Protein AF-A0A1Q9UR79-F1 (afdb_monomer_lite)

Foldseek 3Di:
DDDDDDDPDDPPPPPPPPDCVVVVVVVVVVVVCVVVVVVVVFVVQLVVCVVVVHPCVPGRPDDPPDCPVVVVVVVVVVVVVVVVVVCVVVVNDPPDPPPDD

pLDDT: mean 82.46, std 16.13, range [40.12, 97.69]

Radius of gyration: 30.55 Å; chains: 1; bounding box: 54×79×85 Å

Secondary structure (DSSP, 8-state):
-PPPPP-------------HHHHHHHHHHHHHHHHHHHHHHHHHHHHHHHHTT---SSS--PPPS--HHHHHHHHHHHHHHHHHHHHHHHTT----TT---

Structure (mmCIF, N/CA/C/O backbone):
data_AF-A0A1Q9UR79-F1
#
_entry.id   AF-A0A1Q9UR79-F1
#
loop_
_atom_site.group_PDB
_atom_site.id
_atom_site.type_symbol
_atom_site.label_atom_id
_atom_site.label_alt_id
_atom_site.label_comp_id
_atom_site.label_asym_id
_atom_site.label_entity_id
_atom_site.label_seq_id
_atom_site.pdbx_PDB_ins_code
_atom_site.Cartn_x
_atom_site.Cartn_y
_atom_site.Cartn_z
_atom_site.occupancy
_atom_site.B_iso_or_equiv
_atom_site.auth_seq_id
_atom_site.auth_comp_id
_atom_site.auth_asym_id
_atom_site.auth_atom_id
_atom_site.pdbx_PDB_model_num
ATOM 1 N N . MET A 1 1 ? 29.029 53.483 -44.161 1.00 50.84 1 MET A N 1
ATOM 2 C CA . MET A 1 1 ? 28.601 52.069 -44.137 1.00 50.84 1 MET A CA 1
ATOM 3 C C . MET A 1 1 ? 29.160 51.418 -42.878 1.00 50.84 1 MET A C 1
ATOM 5 O O . MET A 1 1 ? 30.363 51.195 -42.852 1.00 50.84 1 MET A O 1
ATOM 9 N N . PRO A 1 2 ? 28.371 51.185 -41.816 1.00 53.59 2 PRO A N 1
ATOM 10 C CA . PRO A 1 2 ? 28.817 50.365 -40.697 1.00 53.59 2 PRO A CA 1
ATOM 11 C C . PRO A 1 2 ? 28.488 48.887 -40.959 1.00 53.59 2 PRO A C 1
ATOM 13 O O . PRO A 1 2 ? 27.363 48.534 -41.310 1.00 53.59 2 PRO A O 1
ATOM 16 N N . LEU A 1 3 ? 29.521 48.057 -40.832 1.00 61.22 3 LEU A N 1
ATOM 17 C CA . LEU A 1 3 ? 29.504 46.601 -40.908 1.00 61.22 3 LEU A CA 1
ATOM 18 C C . LEU A 1 3 ? 28.839 46.023 -39.644 1.00 61.22 3 LEU A C 1
ATOM 20 O O . LEU A 1 3 ? 28.970 46.581 -38.556 1.00 61.22 3 LEU A O 1
ATOM 24 N N . ALA A 1 4 ? 28.114 44.922 -39.822 1.00 56.69 4 ALA A N 1
ATOM 25 C CA . ALA A 1 4 ? 27.275 44.245 -38.840 1.00 56.69 4 ALA A CA 1
ATOM 26 C C . ALA A 1 4 ? 27.972 43.908 -37.505 1.00 56.69 4 ALA A C 1
ATOM 28 O O . ALA A 1 4 ? 29.096 43.410 -37.480 1.00 56.69 4 ALA A O 1
ATOM 29 N N . ALA A 1 5 ? 27.250 44.111 -36.400 1.00 63.31 5 ALA A N 1
ATOM 30 C CA . ALA A 1 5 ? 27.591 43.577 -35.084 1.00 63.31 5 ALA A CA 1
ATOM 31 C C . ALA A 1 5 ? 27.157 42.097 -34.970 1.00 63.31 5 ALA A C 1
ATOM 33 O O . ALA A 1 5 ? 26.138 41.718 -35.556 1.00 63.31 5 ALA A O 1
ATOM 34 N N . PRO A 1 6 ? 27.887 41.251 -34.220 1.00 62.75 6 PRO A N 1
ATOM 35 C CA . PRO A 1 6 ? 27.548 39.843 -34.070 1.00 62.75 6 PRO A CA 1
ATOM 36 C C . PRO A 1 6 ? 26.328 39.657 -33.163 1.00 62.75 6 PRO A C 1
ATOM 38 O O . PRO A 1 6 ? 26.262 40.170 -32.046 1.00 62.75 6 PRO A O 1
ATOM 41 N N . ILE A 1 7 ? 25.376 38.862 -33.644 1.00 60.94 7 ILE A N 1
ATOM 42 C CA . ILE A 1 7 ? 24.236 38.373 -32.874 1.00 60.94 7 ILE A CA 1
ATOM 43 C C . ILE A 1 7 ? 24.794 37.398 -31.829 1.00 60.94 7 ILE A C 1
ATOM 45 O O . ILE A 1 7 ? 25.225 36.297 -32.168 1.00 60.94 7 ILE A O 1
ATOM 49 N N . HIS A 1 8 ? 24.820 37.807 -30.559 1.00 54.25 8 HIS A N 1
ATOM 50 C CA . HIS A 1 8 ? 25.030 36.895 -29.436 1.00 54.25 8 HIS A CA 1
ATOM 51 C C . HIS A 1 8 ? 23.841 35.924 -29.374 1.00 54.25 8 HIS A C 1
ATOM 53 O O . HIS A 1 8 ? 22.807 36.203 -28.771 1.00 54.25 8 HIS A O 1
ATOM 59 N N . CYS A 1 9 ? 23.979 34.785 -30.050 1.00 57.28 9 CYS A N 1
ATOM 60 C CA . CYS A 1 9 ? 23.167 33.604 -29.810 1.00 57.28 9 CYS A CA 1
ATOM 61 C C . CYS A 1 9 ? 23.790 32.854 -28.633 1.00 57.28 9 CYS A C 1
ATOM 63 O O . CYS A 1 9 ? 24.943 32.434 -28.693 1.00 57.28 9 CYS A O 1
ATOM 65 N N . GLY A 1 10 ? 23.041 32.731 -27.545 1.00 51.41 10 GLY A N 1
ATOM 66 C CA . GLY A 1 10 ? 23.511 32.051 -26.345 1.00 51.41 10 GLY A CA 1
ATOM 67 C C . GLY A 1 10 ? 22.589 32.291 -25.167 1.00 51.41 10 GLY A C 1
ATOM 68 O O . GLY A 1 10 ? 23.052 32.602 -24.075 1.00 51.41 10 GLY A O 1
ATOM 69 N N . SER A 1 11 ? 21.275 32.187 -25.381 1.00 55.97 11 SER A N 1
ATOM 70 C CA . SER A 1 11 ? 20.324 32.094 -24.276 1.00 55.97 11 SER A CA 1
ATOM 71 C C . SER A 1 11 ? 20.491 30.715 -23.632 1.00 55.97 11 SER A C 1
ATOM 73 O O . SER A 1 11 ? 19.758 29.769 -23.905 1.00 55.97 11 SER A O 1
ATOM 75 N N . GLY A 1 12 ? 21.542 30.583 -22.823 1.00 56.06 12 GLY A N 1
ATOM 76 C CA . GLY A 1 12 ? 21.779 29.453 -21.938 1.00 56.06 12 GLY A CA 1
ATOM 77 C C . GLY A 1 12 ? 20.786 29.498 -20.784 1.00 56.06 12 GLY A C 1
ATOM 78 O O . GLY A 1 12 ? 21.152 29.770 -19.646 1.00 56.06 12 GLY A O 1
ATOM 79 N N . HIS A 1 13 ? 19.511 29.257 -21.076 1.00 55.47 13 HIS A N 1
ATOM 80 C CA . HIS A 1 13 ? 18.492 29.020 -20.062 1.00 55.47 13 HIS A CA 1
ATOM 81 C C . HIS A 1 13 ? 18.256 27.517 -19.886 1.00 55.47 13 HIS A C 1
ATOM 83 O O . HIS A 1 13 ? 17.120 27.065 -19.850 1.00 55.47 13 HIS A O 1
ATOM 89 N N . LEU A 1 14 ? 19.320 26.733 -19.671 1.00 56.34 14 LEU A N 1
ATOM 90 C CA . LEU A 1 14 ? 19.177 25.517 -18.865 1.00 56.34 14 LEU A CA 1
ATOM 91 C C . LEU A 1 14 ? 19.155 25.925 -17.389 1.00 56.34 14 LEU A C 1
ATOM 93 O O . LEU A 1 14 ? 20.065 25.643 -16.616 1.00 56.34 14 LEU A O 1
ATOM 97 N N . ARG A 1 15 ? 18.084 26.611 -16.979 1.00 59.97 15 ARG A N 1
ATOM 98 C CA . ARG A 1 15 ? 17.6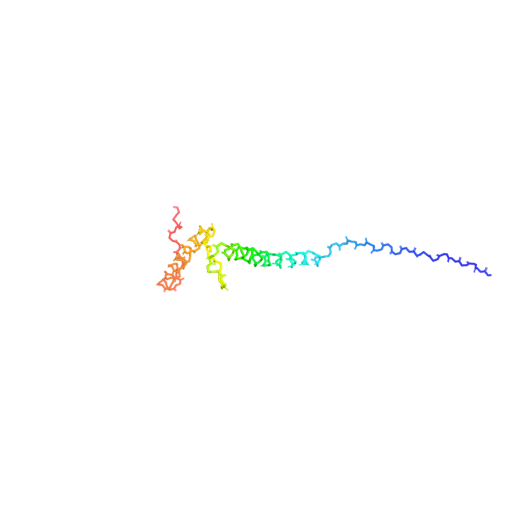60 26.527 -15.584 1.00 59.97 15 ARG A CA 1
ATOM 99 C C . ARG A 1 15 ? 16.889 25.220 -15.459 1.00 59.97 15 ARG A C 1
ATOM 101 O O . ARG A 1 15 ? 15.668 25.219 -15.550 1.00 59.97 15 ARG A O 1
ATOM 108 N N . LEU A 1 16 ? 17.616 24.125 -15.229 1.00 60.81 16 LEU A N 1
ATOM 109 C CA . LEU A 1 16 ? 17.107 22.949 -14.512 1.00 60.81 16 LEU A CA 1
ATOM 110 C C . LEU A 1 16 ? 16.828 23.377 -13.063 1.00 60.81 16 LEU A C 1
ATOM 112 O O . LEU A 1 16 ? 17.500 22.979 -12.118 1.00 60.81 16 LEU A O 1
ATOM 116 N N . ALA A 1 17 ? 15.893 24.306 -12.897 1.00 58.22 17 ALA A N 1
ATOM 117 C CA . ALA A 1 17 ? 15.264 24.543 -11.622 1.00 58.22 17 ALA A CA 1
ATOM 118 C C . ALA A 1 17 ? 14.149 23.510 -11.572 1.00 58.22 17 ALA A C 1
ATOM 120 O O . ALA A 1 17 ? 13.156 23.687 -12.274 1.00 58.22 17 ALA A O 1
ATOM 121 N N . LEU A 1 18 ? 14.379 22.438 -10.807 1.00 64.12 18 LEU A N 1
ATOM 122 C CA . LEU A 1 18 ? 13.367 21.492 -10.336 1.00 64.12 18 LEU A CA 1
ATOM 123 C C . LEU A 1 18 ? 12.201 22.309 -9.778 1.00 64.12 18 LEU A C 1
ATOM 125 O O . LEU A 1 18 ? 12.195 22.732 -8.620 1.00 64.12 18 LEU A O 1
ATOM 129 N N . ARG A 1 19 ? 11.265 22.645 -10.653 1.00 73.62 19 ARG A N 1
ATOM 130 C CA . ARG A 1 19 ? 10.011 23.270 -10.288 1.00 73.62 19 ARG A CA 1
ATOM 131 C C . ARG A 1 19 ? 9.183 22.109 -9.727 1.00 73.62 19 ARG A C 1
ATOM 133 O O . ARG A 1 19 ? 9.346 20.962 -10.138 1.00 73.62 19 ARG A O 1
ATOM 140 N N . GLY A 1 20 ? 8.420 22.358 -8.663 1.00 76.50 20 GLY A N 1
ATOM 141 C CA . GLY A 1 20 ? 7.816 21.292 -7.848 1.00 76.50 20 GLY A CA 1
ATOM 142 C C . GLY A 1 20 ? 6.948 20.285 -8.620 1.00 76.50 20 GLY A C 1
ATOM 143 O O . GLY A 1 20 ? 6.631 19.231 -8.081 1.00 76.50 20 GLY A O 1
ATOM 144 N N . ASP A 1 21 ? 6.604 20.572 -9.876 1.00 81.38 21 ASP A N 1
ATOM 145 C CA . ASP A 1 21 ? 6.008 19.645 -10.835 1.00 81.38 21 ASP A CA 1
ATOM 146 C C . ASP A 1 21 ? 6.827 18.367 -11.059 1.00 81.38 21 ASP A C 1
ATOM 148 O O . ASP A 1 21 ? 6.219 17.301 -11.114 1.00 81.38 21 ASP A O 1
ATOM 152 N N . ASP A 1 22 ? 8.164 18.417 -11.082 1.00 87.56 22 ASP A N 1
ATOM 153 C CA . ASP A 1 22 ? 8.985 17.201 -11.208 1.00 87.56 22 ASP A CA 1
ATOM 154 C C . ASP A 1 22 ? 8.785 16.278 -9.998 1.00 87.56 22 ASP A C 1
ATOM 156 O O . ASP A 1 22 ? 8.588 15.071 -10.134 1.00 87.56 22 ASP A O 1
ATOM 160 N N . PHE A 1 23 ? 8.772 16.852 -8.791 1.00 90.44 23 PHE A N 1
ATOM 161 C CA . PHE A 1 23 ? 8.511 16.101 -7.563 1.00 90.44 23 PHE A CA 1
ATOM 162 C C . PHE A 1 23 ? 7.106 15.489 -7.565 1.00 90.44 23 PHE A C 1
ATOM 164 O O . PHE A 1 23 ? 6.944 14.318 -7.223 1.00 90.44 23 PHE A O 1
ATOM 171 N N . LEU A 1 24 ? 6.095 16.257 -7.984 1.00 91.31 24 LEU A N 1
ATOM 172 C CA . LEU A 1 24 ? 4.721 15.763 -8.080 1.00 91.31 24 LEU A CA 1
ATOM 173 C C . LEU A 1 24 ? 4.584 14.655 -9.129 1.00 91.31 24 LEU A C 1
ATOM 175 O O . LEU A 1 24 ? 3.872 13.682 -8.885 1.00 91.31 24 LEU A O 1
ATOM 179 N N . LEU A 1 25 ? 5.299 14.754 -10.251 1.00 93.62 25 LEU A N 1
ATOM 180 C CA . LEU A 1 25 ? 5.366 13.699 -11.256 1.00 93.62 25 LEU A CA 1
ATOM 181 C C . LEU A 1 25 ? 5.968 12.417 -10.671 1.00 93.62 25 LEU A C 1
ATOM 183 O O . LEU A 1 25 ? 5.382 11.347 -10.818 1.00 93.62 25 LEU A O 1
ATOM 187 N N . TYR A 1 26 ? 7.094 12.507 -9.960 1.00 94.94 26 TYR A N 1
ATOM 188 C CA . TYR A 1 26 ? 7.697 11.337 -9.316 1.00 94.94 26 TYR A CA 1
ATOM 189 C C . TYR A 1 26 ? 6.811 10.739 -8.221 1.00 94.94 26 TYR A C 1
ATOM 191 O O . TYR A 1 26 ? 6.725 9.514 -8.115 1.00 94.94 26 TYR A O 1
ATOM 199 N N . LEU A 1 27 ? 6.122 11.567 -7.433 1.00 95.25 27 LEU A N 1
ATOM 200 C CA . LEU A 1 27 ? 5.158 11.098 -6.437 1.00 95.25 27 LEU A CA 1
ATOM 201 C C . LEU A 1 27 ? 3.994 10.354 -7.106 1.00 95.25 27 LEU A C 1
ATOM 203 O O . LEU A 1 27 ? 3.599 9.281 -6.647 1.00 95.25 27 LEU A O 1
ATOM 207 N N . TRP A 1 28 ? 3.486 10.893 -8.216 1.00 95.56 28 TRP A N 1
ATOM 208 C CA . TRP A 1 28 ? 2.428 10.269 -9.005 1.00 95.56 28 TRP A CA 1
ATOM 209 C C . TRP A 1 28 ? 2.872 8.924 -9.599 1.00 95.56 28 TRP A C 1
ATOM 211 O O . TRP A 1 28 ? 2.178 7.921 -9.425 1.00 95.56 28 TRP A O 1
ATOM 221 N N . ILE A 1 29 ? 4.061 8.862 -10.208 1.00 97.56 29 ILE A N 1
ATOM 222 C CA . ILE A 1 29 ? 4.632 7.612 -10.739 1.00 97.56 29 ILE A CA 1
ATOM 223 C C . ILE A 1 29 ? 4.841 6.590 -9.619 1.00 97.56 29 ILE A C 1
ATOM 225 O O . ILE A 1 29 ? 4.501 5.421 -9.781 1.00 97.56 29 ILE A O 1
ATOM 229 N N . SER A 1 30 ? 5.370 7.015 -8.472 1.00 97.44 30 SER A N 1
ATOM 230 C CA . SER A 1 30 ? 5.622 6.115 -7.342 1.00 97.44 30 SER A CA 1
ATOM 231 C C . SER A 1 30 ? 4.322 5.534 -6.784 1.00 97.44 30 SER A C 1
ATOM 233 O O . SER A 1 30 ? 4.266 4.350 -6.464 1.00 97.44 30 SER A O 1
ATOM 235 N N . ASN A 1 31 ? 3.245 6.325 -6.719 1.00 96.81 31 ASN A N 1
ATOM 236 C CA . ASN A 1 31 ? 1.931 5.821 -6.320 1.00 96.81 31 ASN A CA 1
ATOM 237 C C . ASN A 1 31 ? 1.384 4.782 -7.312 1.00 96.81 31 ASN A C 1
ATOM 239 O O . ASN A 1 31 ? 0.899 3.730 -6.889 1.00 96.81 31 ASN A O 1
ATOM 243 N N . LEU A 1 32 ? 1.510 5.049 -8.617 1.00 97.62 32 LEU A N 1
ATOM 244 C CA . LEU A 1 32 ? 1.130 4.094 -9.658 1.00 97.62 32 LEU A CA 1
ATOM 245 C C . LEU A 1 32 ? 1.936 2.792 -9.535 1.00 97.62 32 LEU A C 1
ATOM 247 O O . LEU A 1 32 ? 1.359 1.708 -9.582 1.00 97.62 32 LEU A O 1
ATOM 251 N N . ALA A 1 33 ? 3.247 2.895 -9.304 1.00 97.69 33 ALA A N 1
ATOM 252 C CA . ALA A 1 33 ? 4.127 1.746 -9.122 1.00 97.69 33 ALA A CA 1
ATOM 253 C C . ALA A 1 33 ? 3.747 0.892 -7.902 1.00 97.69 33 ALA A C 1
ATOM 255 O O . ALA A 1 33 ? 3.809 -0.329 -7.992 1.00 97.69 33 ALA A O 1
ATOM 256 N N . LEU A 1 34 ? 3.308 1.493 -6.789 1.00 95.81 34 LEU A N 1
ATOM 257 C CA . LEU A 1 34 ? 2.867 0.740 -5.605 1.00 95.81 34 LEU A CA 1
ATOM 258 C C . LEU A 1 34 ? 1.611 -0.097 -5.884 1.00 95.81 34 LEU A C 1
ATOM 260 O O . LEU A 1 34 ? 1.565 -1.267 -5.512 1.00 95.81 34 LEU A O 1
ATOM 264 N N . ARG A 1 35 ? 0.608 0.477 -6.563 1.00 95.38 35 ARG A N 1
ATOM 265 C CA . ARG A 1 35 ? -0.628 -0.247 -6.912 1.00 95.38 35 ARG A CA 1
ATOM 266 C C . ARG A 1 35 ? -0.366 -1.357 -7.926 1.00 95.38 35 ARG A C 1
ATOM 268 O O . ARG A 1 35 ? -0.837 -2.470 -7.736 1.00 95.38 35 ARG A O 1
ATOM 275 N N . LEU A 1 36 ? 0.408 -1.061 -8.972 1.00 97.19 36 LEU A N 1
ATOM 276 C CA . LEU A 1 36 ? 0.762 -2.053 -9.990 1.00 97.19 36 LEU A CA 1
ATOM 277 C C . LEU A 1 36 ? 1.678 -3.145 -9.434 1.00 97.19 36 LEU A C 1
ATOM 279 O O . LEU A 1 36 ? 1.533 -4.302 -9.802 1.00 97.19 36 LEU A O 1
ATOM 283 N N . GLY A 1 37 ? 2.601 -2.795 -8.538 1.00 96.12 37 GLY A N 1
ATOM 284 C CA . GLY A 1 37 ? 3.473 -3.762 -7.882 1.00 96.12 37 GLY A CA 1
ATOM 285 C C . GLY A 1 37 ? 2.686 -4.773 -7.053 1.00 96.12 37 GLY A C 1
ATOM 286 O O . GLY A 1 37 ? 2.973 -5.961 -7.137 1.00 96.12 37 GLY A O 1
ATOM 287 N N . ALA A 1 38 ? 1.671 -4.316 -6.312 1.00 94.00 38 ALA A N 1
ATOM 288 C CA . ALA A 1 38 ? 0.784 -5.199 -5.556 1.00 94.00 38 ALA A CA 1
ATOM 289 C C . ALA A 1 38 ? -0.031 -6.133 -6.471 1.00 94.00 38 ALA A C 1
ATOM 291 O O . ALA A 1 38 ? -0.127 -7.323 -6.190 1.00 94.00 38 ALA A O 1
ATOM 292 N N . GLU A 1 39 ? -0.558 -5.615 -7.583 1.00 94.94 39 GLU A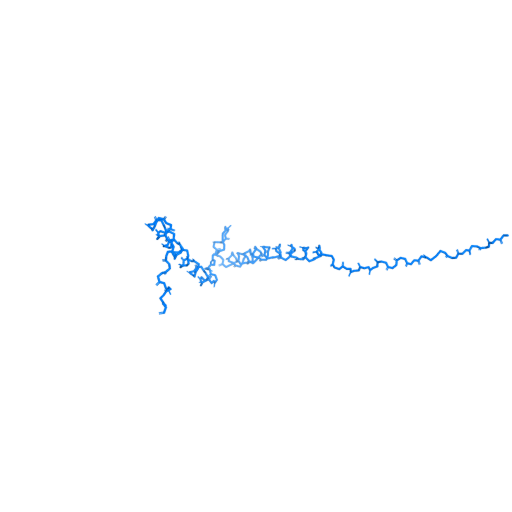 N 1
ATOM 293 C CA . GLU A 1 39 ? -1.322 -6.410 -8.555 1.00 94.94 39 GLU A CA 1
ATOM 294 C C . GLU A 1 39 ? -0.457 -7.484 -9.233 1.00 94.94 39 GLU A C 1
ATOM 296 O O . GLU A 1 39 ? -0.843 -8.645 -9.332 1.00 94.94 39 GLU A O 1
ATOM 301 N N . VAL A 1 40 ? 0.753 -7.115 -9.668 1.00 96.00 40 VAL A N 1
ATOM 302 C CA . VAL A 1 40 ? 1.691 -8.054 -10.302 1.00 96.00 40 VAL A CA 1
ATOM 303 C C . VAL A 1 40 ? 2.161 -9.121 -9.314 1.00 96.00 40 VAL A C 1
ATOM 305 O O . VAL A 1 40 ? 2.308 -10.276 -9.703 1.00 96.00 40 VAL A O 1
ATOM 308 N N . ASP A 1 41 ? 2.393 -8.767 -8.048 1.00 92.81 41 ASP A N 1
ATOM 309 C CA . ASP A 1 41 ? 2.752 -9.736 -7.006 1.00 92.81 41 ASP A CA 1
ATOM 310 C C . ASP A 1 41 ? 1.636 -10.774 -6.792 1.00 92.81 41 ASP A C 1
ATOM 312 O O . ASP A 1 41 ? 1.916 -11.977 -6.780 1.00 92.81 41 ASP A O 1
ATOM 316 N N . ALA A 1 42 ? 0.376 -10.321 -6.731 1.00 92.31 42 ALA A N 1
ATOM 317 C CA . ALA A 1 42 ? -0.794 -11.190 -6.627 1.00 92.31 42 ALA A CA 1
ATOM 318 C C . ALA A 1 42 ? -0.924 -12.126 -7.841 1.00 92.31 42 ALA A C 1
ATOM 320 O O . ALA A 1 42 ? -1.058 -13.336 -7.675 1.00 92.31 42 ALA A O 1
ATOM 321 N N . GLU A 1 43 ? -0.797 -11.609 -9.064 1.00 93.62 43 GLU A N 1
ATOM 322 C CA . GLU A 1 43 ? -0.913 -12.429 -10.277 1.00 93.62 43 GLU A CA 1
ATOM 323 C C . GLU A 1 43 ? 0.250 -13.429 -10.433 1.00 93.62 43 GLU A C 1
ATOM 325 O O . GLU A 1 43 ? 0.076 -14.561 -10.898 1.00 93.62 43 GLU A O 1
ATOM 330 N N . LEU A 1 44 ? 1.461 -13.053 -10.009 1.00 95.12 44 LEU A N 1
ATOM 331 C CA . LEU A 1 44 ? 2.601 -13.971 -9.987 1.00 95.12 44 LEU A CA 1
ATOM 332 C C . LEU A 1 44 ? 2.392 -15.104 -8.983 1.00 95.12 44 LEU A C 1
ATOM 334 O O . LEU A 1 44 ? 2.747 -16.249 -9.271 1.00 95.12 44 LEU A O 1
ATOM 338 N N . GLU A 1 45 ? 1.837 -14.805 -7.811 1.00 93.75 45 GLU A N 1
ATOM 339 C CA . GLU A 1 45 ? 1.489 -15.828 -6.830 1.00 93.75 45 GLU A CA 1
ATOM 340 C C . GLU A 1 45 ? 0.375 -16.738 -7.340 1.00 93.75 45 GLU A C 1
ATOM 342 O O . GLU A 1 45 ? 0.500 -17.959 -7.269 1.00 93.75 45 GLU A O 1
ATOM 347 N N . ARG A 1 46 ? -0.660 -16.165 -7.948 1.00 93.88 46 ARG A N 1
ATOM 348 C CA . ARG A 1 46 ? -1.727 -16.911 -8.609 1.00 93.88 46 ARG A CA 1
ATOM 349 C C . ARG A 1 46 ? -1.177 -17.884 -9.646 1.00 93.88 46 ARG A C 1
ATOM 351 O O . ARG A 1 46 ? -1.506 -19.066 -9.635 1.00 93.88 46 ARG A O 1
ATOM 358 N N . SER A 1 47 ? -0.261 -17.416 -10.491 1.00 94.69 47 SER A N 1
ATOM 359 C CA . SER A 1 47 ? 0.421 -18.256 -11.477 1.00 94.69 47 SER A CA 1
ATOM 360 C C . SER A 1 47 ? 1.170 -19.419 -10.816 1.00 94.69 47 SER A C 1
ATOM 362 O O . SER A 1 47 ? 1.111 -20.549 -11.304 1.00 94.69 47 SER A O 1
ATOM 364 N N . ARG A 1 48 ? 1.848 -19.177 -9.683 1.00 95.25 48 ARG A N 1
ATOM 365 C CA . ARG A 1 48 ? 2.519 -20.234 -8.904 1.00 95.25 48 ARG A CA 1
ATOM 366 C C . ARG A 1 48 ? 1.520 -21.248 -8.341 1.00 95.25 48 ARG A C 1
ATOM 368 O O . ARG A 1 48 ? 1.779 -22.448 -8.419 1.00 95.25 48 ARG A O 1
ATOM 375 N N . GLN A 1 49 ? 0.390 -20.784 -7.817 1.00 95.06 49 GLN A N 1
ATOM 376 C CA . GLN A 1 49 ? -0.663 -21.622 -7.240 1.00 95.06 49 GLN A CA 1
ATOM 377 C C . GLN A 1 49 ? -1.349 -22.497 -8.295 1.00 95.06 49 GLN A C 1
ATOM 379 O O . GLN A 1 49 ? -1.478 -23.703 -8.090 1.00 95.06 49 GLN A O 1
ATOM 384 N N . LEU A 1 50 ? -1.670 -21.935 -9.464 1.00 94.75 50 LEU A N 1
ATOM 385 C CA . LEU A 1 50 ? -2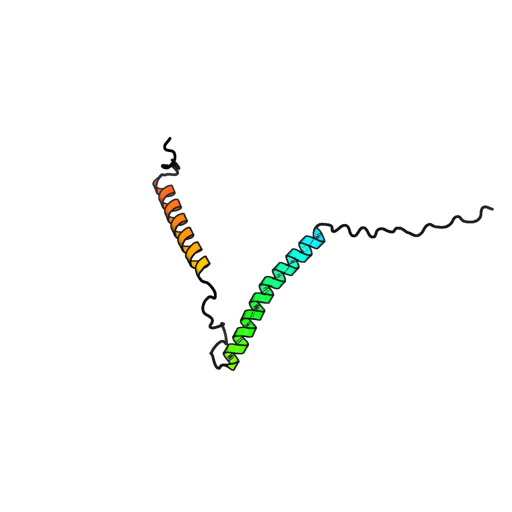.253 -22.685 -10.580 1.00 94.75 50 LEU A CA 1
ATOM 386 C C . LEU A 1 50 ? -1.307 -23.784 -11.087 1.00 94.75 50 LEU A C 1
ATOM 388 O O . LEU A 1 50 ? -1.736 -24.909 -11.336 1.00 94.75 50 LEU A O 1
ATOM 392 N N . ILE A 1 51 ? 0.000 -23.505 -11.179 1.00 95.69 51 ILE A N 1
ATOM 393 C CA . ILE A 1 51 ? 1.008 -24.524 -11.534 1.00 95.69 51 ILE A CA 1
ATOM 394 C C . ILE A 1 51 ? 1.090 -25.624 -10.462 1.00 95.69 51 ILE A C 1
ATOM 396 O O . ILE A 1 51 ? 1.326 -26.786 -10.791 1.00 95.69 51 ILE A O 1
ATOM 400 N N . ALA A 1 52 ? 0.873 -25.276 -9.192 1.00 93.94 52 ALA A N 1
ATOM 401 C CA . ALA A 1 52 ? 0.811 -26.227 -8.083 1.00 93.94 52 ALA A CA 1
ATOM 402 C C . ALA A 1 52 ? -0.518 -27.009 -8.009 1.00 93.94 52 ALA A C 1
ATOM 404 O O . ALA A 1 52 ? -0.650 -27.889 -7.158 1.00 93.94 52 ALA A O 1
ATOM 405 N N . GLY A 1 53 ? -1.484 -26.721 -8.891 1.00 93.38 53 GLY A N 1
ATOM 406 C CA . GLY A 1 53 ? -2.800 -27.364 -8.911 1.00 93.38 53 GLY A CA 1
ATOM 407 C C . GLY A 1 53 ? -3.753 -26.870 -7.819 1.00 93.38 53 GLY A C 1
ATOM 408 O O . GLY A 1 53 ? -4.694 -27.579 -7.473 1.00 93.38 53 GLY A O 1
ATOM 409 N N . ILE A 1 54 ? -3.493 -25.690 -7.254 1.00 93.31 54 ILE A N 1
ATOM 410 C CA . ILE A 1 54 ? -4.396 -25.008 -6.323 1.00 93.31 54 ILE A CA 1
ATOM 411 C C . ILE A 1 54 ? -5.415 -24.213 -7.149 1.00 93.31 54 ILE A C 1
ATOM 413 O O . ILE A 1 54 ? -5.031 -23.521 -8.092 1.00 93.31 54 ILE A O 1
ATOM 417 N N . GLU A 1 55 ? -6.693 -24.306 -6.779 1.00 91.62 55 GLU A N 1
ATOM 418 C CA . GLU A 1 55 ? -7.805 -23.566 -7.394 1.00 91.62 55 GLU A CA 1
ATOM 419 C C . GLU A 1 55 ? -7.712 -22.075 -7.007 1.00 91.62 55 GLU A C 1
ATOM 421 O O . GLU A 1 55 ? -8.183 -21.641 -5.952 1.00 91.62 55 GLU A O 1
ATOM 426 N N . ALA A 1 56 ? -6.987 -21.311 -7.826 1.00 92.31 56 ALA A N 1
ATOM 427 C CA . ALA A 1 56 ? -6.711 -19.883 -7.659 1.00 92.31 56 ALA A CA 1
ATOM 428 C C . ALA A 1 56 ? -7.191 -19.067 -8.880 1.00 92.31 56 ALA A C 1
ATOM 430 O O . ALA A 1 56 ? -6.613 -18.044 -9.236 1.00 92.31 56 ALA A O 1
ATOM 431 N N . GLU A 1 57 ? -8.232 -19.532 -9.576 1.00 88.44 57 GLU A N 1
ATOM 432 C CA . GLU A 1 57 ? -8.793 -18.930 -10.792 1.00 88.44 57 GLU A CA 1
ATOM 433 C C . GLU A 1 57 ? -9.574 -17.633 -10.543 1.00 88.44 57 GLU A C 1
ATOM 435 O O . GLU A 1 57 ? -9.891 -16.913 -11.491 1.00 88.44 57 GLU A O 1
ATOM 440 N N . GLU A 1 58 ? -9.857 -17.272 -9.301 1.00 85.88 58 GLU A N 1
ATOM 441 C CA . GLU A 1 58 ? -10.483 -15.986 -8.969 1.00 85.88 58 GLU A CA 1
ATOM 442 C C . GLU A 1 58 ? -9.617 -15.213 -7.978 1.00 85.88 58 GLU A C 1
ATOM 444 O O . GLU A 1 58 ? -9.208 -14.101 -8.302 1.00 85.88 58 GLU A O 1
ATOM 449 N N . ASP A 1 59 ? -9.191 -15.851 -6.886 1.00 88.06 59 ASP A N 1
ATOM 450 C CA . ASP A 1 59 ? -8.406 -15.215 -5.827 1.00 88.06 59 ASP A CA 1
ATOM 451 C C . ASP A 1 59 ? -7.139 -16.002 -5.456 1.00 88.06 59 ASP A C 1
ATOM 453 O O . ASP A 1 59 ? -7.085 -17.231 -5.541 1.00 88.06 59 ASP A O 1
ATOM 457 N N . VAL A 1 60 ? -6.116 -15.277 -4.990 1.00 88.75 60 VAL A N 1
ATOM 458 C CA . VAL A 1 60 ? -4.905 -15.860 -4.393 1.00 88.75 60 VAL A CA 1
ATOM 459 C C . VAL A 1 60 ? -5.215 -16.438 -3.013 1.00 88.75 60 VAL A C 1
ATOM 461 O O . VAL A 1 60 ? -5.698 -15.740 -2.125 1.00 88.75 60 VAL A O 1
ATOM 464 N N . GLN A 1 61 ? -4.838 -17.699 -2.796 1.00 87.12 61 GLN A N 1
ATOM 465 C CA . GLN A 1 61 ? -5.089 -18.441 -1.556 1.00 87.12 61 GLN A CA 1
ATOM 466 C C . GLN A 1 61 ? -3.970 -18.259 -0.519 1.00 87.12 61 GLN A C 1
ATOM 468 O O . GLN A 1 61 ? -3.451 -19.228 0.040 1.00 87.12 61 GLN A O 1
ATOM 473 N N . LEU A 1 62 ? -3.546 -17.014 -0.279 1.00 85.81 62 LEU A N 1
ATOM 474 C CA . LEU A 1 62 ? -2.555 -16.712 0.756 1.00 85.81 62 LEU A CA 1
ATOM 475 C C . LEU A 1 62 ? -3.219 -16.218 2.045 1.00 85.81 62 LEU A C 1
ATOM 477 O O . LEU A 1 62 ? -4.092 -15.350 1.992 1.00 85.81 62 LEU A O 1
ATOM 481 N N . PRO A 1 63 ? -2.768 -16.693 3.223 1.00 84.38 63 PRO A N 1
ATOM 482 C CA . PRO A 1 63 ? -3.123 -16.034 4.467 1.00 84.38 63 PRO A CA 1
ATOM 483 C C . PRO A 1 63 ? -2.556 -14.602 4.479 1.00 84.38 63 PRO A C 1
ATOM 485 O O . PRO A 1 63 ? -1.525 -14.341 3.844 1.00 84.38 63 PRO A O 1
ATOM 488 N N . PRO A 1 64 ? -3.175 -13.670 5.227 1.00 83.31 64 PRO A N 1
ATOM 489 C CA . PRO A 1 64 ? -2.619 -12.338 5.429 1.00 83.31 64 PRO A CA 1
ATOM 490 C C . PRO A 1 64 ? -1.163 -12.420 5.899 1.00 83.31 64 PRO A C 1
ATOM 492 O O . PRO A 1 64 ? -0.843 -13.144 6.840 1.00 83.31 64 PRO A O 1
ATOM 495 N N . ARG A 1 65 ? -0.272 -11.675 5.236 1.00 81.06 65 ARG A N 1
ATOM 496 C CA . ARG A 1 65 ? 1.172 -11.717 5.520 1.00 81.06 65 ARG A CA 1
ATOM 497 C C . ARG A 1 65 ? 1.518 -11.257 6.941 1.00 81.06 65 ARG A C 1
ATOM 499 O O . ARG A 1 65 ? 2.469 -11.768 7.524 1.00 81.06 65 ARG A O 1
ATOM 506 N N . ASP A 1 66 ? 0.793 -10.264 7.451 1.00 85.81 66 ASP A N 1
ATOM 507 C CA . ASP A 1 66 ? 0.933 -9.711 8.799 1.00 85.81 66 ASP A CA 1
ATOM 508 C C . ASP A 1 66 ? -0.422 -9.154 9.251 1.00 85.81 66 ASP A C 1
ATOM 510 O O . ASP A 1 66 ? -1.016 -8.310 8.577 1.00 85.81 66 ASP A O 1
ATOM 514 N N . ASP A 1 67 ? -0.911 -9.639 10.385 1.00 90.50 67 ASP A N 1
ATOM 515 C CA . ASP A 1 67 ? -2.179 -9.253 10.994 1.00 90.50 67 ASP A CA 1
ATOM 516 C C . ASP A 1 67 ? -1.992 -8.310 12.197 1.00 90.50 67 ASP A C 1
ATOM 518 O O . ASP A 1 67 ? -2.971 -7.821 12.756 1.00 90.50 67 ASP A O 1
ATOM 522 N N . ALA A 1 68 ? -0.752 -7.981 12.584 1.00 91.06 68 ALA A N 1
ATOM 523 C CA . ALA A 1 68 ? -0.480 -7.163 13.763 1.00 91.06 68 ALA A CA 1
ATOM 524 C C . ALA A 1 68 ? -1.102 -5.765 13.666 1.00 91.06 68 ALA A C 1
ATOM 526 O O . ALA A 1 68 ? -1.691 -5.278 14.631 1.00 91.06 68 ALA A O 1
ATOM 527 N N . LYS A 1 69 ? -1.010 -5.128 12.493 1.00 89.94 69 LYS A N 1
ATOM 528 C CA . LYS A 1 69 ? -1.651 -3.828 12.247 1.00 89.94 69 LYS A CA 1
ATOM 529 C C . LYS A 1 69 ? -3.168 -3.919 12.176 1.00 89.94 69 LYS A C 1
ATOM 531 O O . LYS A 1 69 ? -3.824 -2.969 12.580 1.00 89.94 69 LYS A O 1
ATOM 536 N N . ILE A 1 70 ? -3.701 -5.028 11.662 1.00 89.81 70 ILE A N 1
ATOM 537 C CA . ILE A 1 70 ? -5.147 -5.254 11.587 1.00 89.81 70 ILE A CA 1
ATOM 538 C C . ILE A 1 70 ? -5.695 -5.301 13.012 1.00 89.81 70 ILE A C 1
ATOM 540 O O . ILE A 1 70 ? -6.504 -4.454 13.368 1.00 89.81 70 ILE A O 1
ATOM 544 N N . ARG A 1 71 ? -5.126 -6.158 13.869 1.00 94.00 71 ARG A N 1
ATOM 545 C CA . ARG A 1 71 ? -5.515 -6.255 15.284 1.00 94.00 71 ARG A CA 1
ATOM 546 C C . ARG A 1 71 ? -5.358 -4.935 16.040 1.00 94.00 71 ARG A C 1
ATOM 548 O O . ARG A 1 71 ? -6.240 -4.547 16.793 1.00 94.00 71 ARG A O 1
ATOM 555 N N . ALA A 1 72 ? -4.244 -4.228 15.835 1.00 93.62 72 ALA A N 1
ATOM 556 C CA . ALA A 1 72 ? -4.010 -2.944 16.496 1.00 93.62 72 ALA A CA 1
ATOM 557 C C . ALA A 1 72 ? -4.992 -1.850 16.039 1.00 93.62 72 ALA A C 1
ATOM 559 O O . ALA A 1 72 ? -5.286 -0.932 16.802 1.00 93.62 72 ALA A O 1
ATOM 560 N N . ASN A 1 73 ? -5.469 -1.910 14.794 1.00 93.62 73 ASN A N 1
ATOM 561 C CA . ASN A 1 73 ? -6.512 -1.012 14.312 1.00 93.62 73 ASN A CA 1
ATOM 562 C C . ASN A 1 73 ? -7.879 -1.399 14.876 1.00 93.62 73 ASN A C 1
ATOM 564 O O . ASN A 1 73 ? -8.584 -0.511 15.335 1.00 93.62 73 ASN A O 1
ATOM 568 N N . GLU A 1 74 ? -8.218 -2.689 14.902 1.00 95.38 74 GLU A N 1
ATOM 569 C CA . GLU A 1 74 ? -9.463 -3.190 15.502 1.00 95.38 74 GLU A CA 1
ATOM 570 C C . GLU A 1 74 ? -9.580 -2.775 16.975 1.00 95.38 74 GLU A C 1
ATOM 572 O O . GLU A 1 74 ? -10.617 -2.283 17.405 1.00 95.38 74 GLU A O 1
ATOM 577 N N . GLU A 1 75 ? -8.499 -2.900 17.749 1.00 95.81 75 GLU A N 1
ATOM 578 C CA . GLU A 1 75 ? -8.464 -2.465 19.150 1.00 95.81 75 GLU A CA 1
ATOM 579 C C . GLU A 1 75 ? -8.726 -0.958 19.292 1.00 95.81 75 GLU A C 1
ATOM 581 O O . GLU A 1 75 ? -9.529 -0.539 20.125 1.00 95.81 75 GLU A O 1
ATOM 586 N N . LYS A 1 76 ? -8.113 -0.135 18.434 1.00 94.81 76 LYS A N 1
ATOM 587 C CA . LYS A 1 76 ? -8.351 1.315 18.424 1.00 94.81 76 LYS A CA 1
ATOM 588 C C . LYS A 1 76 ? -9.769 1.674 18.008 1.00 94.81 76 LYS A C 1
ATOM 590 O O . LYS A 1 76 ? -10.350 2.572 18.601 1.00 94.81 76 LYS A O 1
ATOM 595 N N . GLU A 1 77 ? -10.325 0.989 17.013 1.00 95.25 77 GLU A N 1
ATOM 596 C CA . GLU A 1 77 ? -11.712 1.192 16.593 1.00 95.25 77 GLU A CA 1
ATOM 597 C C . GLU A 1 77 ? -12.673 0.888 17.744 1.00 95.25 77 GLU A C 1
ATOM 599 O O . GLU A 1 77 ? -13.559 1.693 18.023 1.00 95.25 77 GLU A O 1
ATOM 604 N N . LEU A 1 78 ? -12.447 -0.205 18.477 1.00 95.62 78 LEU A N 1
ATOM 605 C CA . LEU A 1 78 ? -13.225 -0.540 19.671 1.00 95.62 78 LEU A CA 1
ATOM 606 C C . LEU A 1 78 ? -13.104 0.536 20.759 1.00 95.62 78 LEU A C 1
ATOM 608 O O . LEU A 1 78 ? -14.114 0.955 21.329 1.00 95.62 78 LEU A O 1
ATOM 612 N N . GLU A 1 79 ? -11.892 1.026 21.032 1.00 94.94 79 GLU A N 1
ATOM 613 C CA . GLU A 1 79 ? -11.697 2.131 21.975 1.00 94.94 79 GLU A CA 1
ATOM 614 C C . GLU A 1 79 ? -12.417 3.409 21.532 1.00 94.94 79 GLU A C 1
ATOM 616 O O . GLU A 1 79 ? -13.022 4.103 22.352 1.00 94.94 79 GLU A O 1
ATOM 621 N N . ASP A 1 80 ? -12.337 3.750 20.249 1.00 94.56 80 ASP A N 1
ATOM 622 C CA . ASP A 1 80 ? -12.960 4.944 19.688 1.00 94.56 80 ASP A CA 1
ATOM 623 C C . ASP A 1 80 ? -14.490 4.832 19.722 1.00 94.56 80 ASP A C 1
ATOM 625 O O . ASP A 1 80 ? -15.179 5.806 20.047 1.00 94.56 80 ASP A O 1
ATOM 629 N N . GLU A 1 81 ? -15.040 3.638 19.492 1.00 95.75 81 GLU A N 1
ATOM 630 C CA . GLU A 1 81 ? -16.459 3.339 19.685 1.00 95.75 81 GLU A CA 1
ATOM 631 C C . GLU A 1 81 ? -16.895 3.505 21.144 1.00 95.75 81 GLU A C 1
ATOM 633 O O . GLU A 1 81 ? -17.954 4.089 21.416 1.00 95.75 81 GLU A O 1
ATOM 638 N N . ASP A 1 82 ? -16.095 3.023 22.094 1.00 94.75 82 ASP A N 1
ATOM 639 C CA . ASP A 1 82 ? -16.378 3.151 23.521 1.00 94.75 82 ASP A CA 1
ATOM 640 C C . ASP A 1 82 ? -16.301 4.612 23.982 1.00 94.75 82 ASP A C 1
ATOM 642 O O . ASP A 1 82 ? -17.215 5.086 24.669 1.00 94.75 82 ASP A O 1
ATOM 646 N N . LYS A 1 83 ? -15.293 5.366 23.526 1.00 91.44 83 LYS A N 1
ATOM 647 C CA . LYS A 1 83 ? -15.178 6.818 23.744 1.00 91.44 83 LYS A CA 1
ATOM 648 C C . LYS A 1 83 ? -16.380 7.557 23.149 1.00 91.44 83 LYS A C 1
ATOM 650 O O . LYS A 1 83 ? -16.998 8.379 23.828 1.00 91.44 83 LYS A O 1
ATOM 655 N N . ALA A 1 84 ? -16.792 7.226 21.924 1.00 91.44 84 ALA A N 1
ATOM 656 C CA . ALA A 1 84 ? -17.975 7.810 21.290 1.00 91.44 84 ALA A CA 1
ATOM 657 C C . ALA A 1 84 ? -19.272 7.470 22.049 1.00 91.44 84 ALA A C 1
ATOM 659 O O . ALA A 1 84 ? -20.174 8.309 22.182 1.00 91.44 84 ALA A O 1
ATOM 660 N N . ARG A 1 85 ? -19.384 6.247 22.586 1.00 92.75 85 ARG A N 1
ATOM 661 C CA . ARG A 1 85 ? -20.514 5.825 23.423 1.00 92.75 85 ARG A CA 1
ATOM 662 C C . ARG A 1 85 ? -20.539 6.589 24.746 1.00 92.75 85 ARG A C 1
ATOM 664 O O . ARG A 1 85 ? -21.620 7.008 25.164 1.00 92.75 85 ARG A O 1
ATOM 671 N N . ALA A 1 86 ? -19.385 6.781 25.380 1.00 90.31 86 ALA A N 1
ATOM 672 C CA . ALA A 1 86 ? -19.242 7.562 26.603 1.00 90.31 86 ALA A CA 1
ATOM 673 C C . ALA A 1 86 ? -19.630 9.028 26.376 1.00 90.31 86 ALA A C 1
ATOM 675 O O . ALA A 1 86 ? -20.467 9.544 27.113 1.00 90.31 86 ALA A O 1
ATOM 676 N N . LEU A 1 87 ? -19.150 9.645 25.292 1.00 88.94 87 LEU A N 1
ATOM 677 C CA . LEU A 1 87 ? -19.493 11.018 24.911 1.00 88.94 87 LEU A CA 1
ATOM 678 C C . LEU A 1 87 ? -21.006 11.212 24.722 1.00 88.94 87 LEU A C 1
ATOM 680 O O . LEU A 1 87 ? -21.584 12.203 25.169 1.00 88.94 87 LEU A O 1
ATOM 684 N N . ARG A 1 88 ? -21.681 10.237 24.093 1.00 87.44 88 ARG A N 1
ATOM 685 C CA . ARG A 1 88 ? -23.146 10.264 23.951 1.00 87.44 88 ARG A CA 1
ATOM 686 C C . ARG A 1 88 ? -23.849 10.206 25.310 1.00 87.44 88 ARG A C 1
ATOM 688 O O . ARG A 1 88 ? -24.878 10.852 25.483 1.00 87.44 88 ARG A O 1
ATOM 695 N N . ARG A 1 89 ? -23.325 9.424 26.259 1.00 88.81 89 ARG A N 1
ATOM 696 C CA . ARG A 1 89 ? -23.899 9.282 27.609 1.00 88.81 89 ARG A CA 1
ATOM 697 C C . ARG A 1 89 ? -23.643 10.506 28.485 1.00 88.81 89 ARG A C 1
ATOM 699 O O . ARG A 1 89 ? -24.533 10.871 29.243 1.00 88.81 89 ARG A O 1
ATOM 706 N N . SER A 1 90 ? -22.475 11.136 28.364 1.00 88.75 90 SER A N 1
ATOM 707 C CA . SER A 1 90 ? -22.117 12.343 29.118 1.00 88.75 90 SER A CA 1
ATOM 708 C C . SER A 1 90 ? -22.797 13.610 28.584 1.00 88.75 90 SER A C 1
ATOM 710 O O . SER A 1 90 ? -22.679 14.672 29.184 1.00 88.75 90 SER A O 1
ATOM 712 N N . GLY A 1 91 ? -23.522 13.521 27.460 1.00 85.56 91 GLY A N 1
ATOM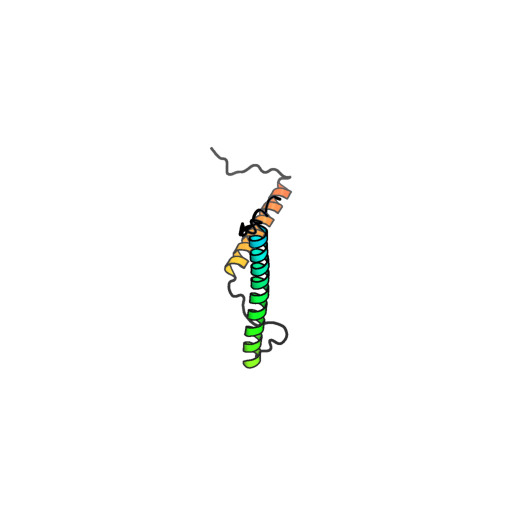 713 C CA . GLY A 1 91 ? -24.172 14.672 26.832 1.00 85.56 91 GLY A CA 1
ATOM 714 C C . GLY A 1 91 ? -23.180 15.655 26.205 1.00 85.56 91 GLY A C 1
ATOM 715 O O . GLY A 1 91 ? -23.532 16.812 25.993 1.00 85.56 91 GLY A O 1
ATOM 716 N N . GLY A 1 92 ? -21.956 15.202 25.912 1.00 78.56 92 GLY A N 1
ATOM 717 C CA . GLY A 1 92 ? -20.873 16.057 25.430 1.00 78.56 92 GLY A CA 1
ATOM 718 C C . GLY A 1 92 ? -20.008 16.674 26.532 1.00 78.56 92 GLY A C 1
ATOM 719 O O . GLY A 1 92 ? -19.163 17.504 26.214 1.00 78.56 92 GLY A O 1
ATOM 720 N N . ASP A 1 93 ? -20.189 16.291 27.799 1.00 73.12 93 ASP A N 1
ATOM 721 C CA . ASP A 1 93 ? -19.262 16.672 28.866 1.00 73.12 93 ASP A CA 1
ATOM 722 C C . ASP A 1 93 ? -17.929 15.929 28.672 1.00 73.12 93 ASP A C 1
ATOM 724 O O . ASP A 1 93 ? -17.898 14.693 28.632 1.00 73.12 93 ASP A O 1
ATOM 728 N N . THR A 1 94 ? -16.851 16.694 28.483 1.00 66.31 94 THR A N 1
ATOM 729 C CA . THR A 1 94 ? -15.476 16.216 28.278 1.00 66.31 94 THR A CA 1
ATOM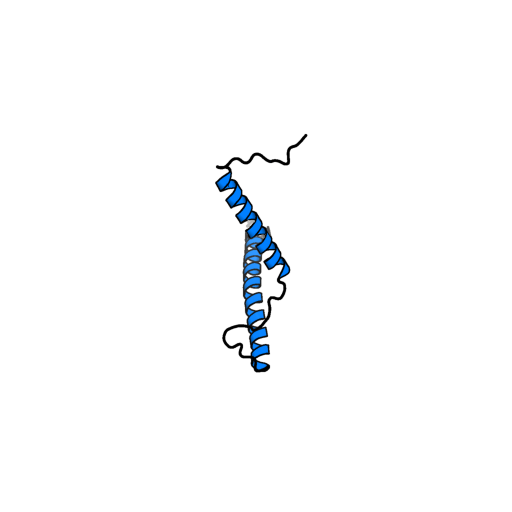 730 C C . THR A 1 94 ? -14.609 16.451 29.516 1.00 66.31 94 THR A C 1
ATOM 732 O O . THR A 1 94 ? -13.407 16.678 29.374 1.00 66.31 94 THR A O 1
ATOM 735 N N . THR A 1 95 ? -15.195 16.497 30.717 1.00 64.56 95 THR A N 1
ATOM 736 C CA . THR A 1 95 ? -14.417 16.661 31.952 1.00 64.56 95 THR A CA 1
ATOM 737 C C . THR A 1 95 ? -13.427 15.495 32.083 1.00 64.56 95 THR A C 1
ATOM 739 O O . THR A 1 95 ? -13.825 14.347 32.264 1.00 64.56 95 THR A O 1
ATOM 742 N N . ASP A 1 96 ? -12.143 15.809 31.912 1.00 57.19 96 ASP A N 1
ATOM 743 C CA . ASP A 1 96 ? -11.001 14.894 31.935 1.00 57.19 96 ASP A CA 1
ATOM 744 C C . ASP A 1 96 ? -10.726 14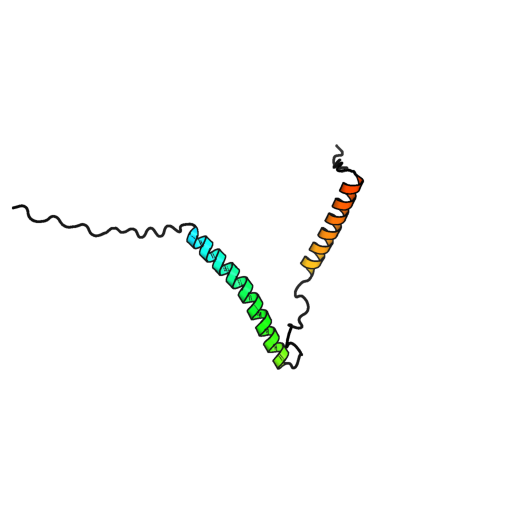.461 33.391 1.00 57.19 96 ASP A C 1
ATOM 746 O O . ASP A 1 96 ? -10.357 15.315 34.204 1.00 57.19 96 ASP A O 1
ATOM 750 N N . PRO A 1 97 ? -10.953 13.189 33.779 1.00 56.34 97 PRO A N 1
ATOM 751 C CA . PRO A 1 97 ? -10.748 12.742 35.156 1.00 56.34 97 PRO A CA 1
ATOM 752 C C . PRO A 1 97 ? -9.262 12.628 35.545 1.00 56.34 97 PRO A C 1
ATOM 754 O O . PRO A 1 97 ? -8.980 12.430 36.723 1.00 56.34 97 PRO A O 1
ATOM 757 N N . ASP A 1 98 ? -8.323 12.797 34.603 1.00 55.75 98 ASP A N 1
ATOM 758 C CA . ASP A 1 98 ? -6.880 12.638 34.838 1.00 55.75 98 ASP A CA 1
ATOM 759 C C . ASP A 1 98 ? -6.146 13.965 35.158 1.00 55.75 98 ASP A C 1
ATOM 761 O O . ASP A 1 98 ? -4.924 13.989 35.310 1.00 55.75 98 ASP A O 1
ATOM 765 N N . GLN A 1 99 ? -6.870 15.083 35.314 1.00 50.72 99 GLN A N 1
ATOM 766 C CA . GLN A 1 99 ? -6.326 16.367 35.791 1.00 50.72 99 GLN A CA 1
ATOM 767 C C . GLN A 1 99 ? -6.466 16.497 37.322 1.00 50.72 99 GLN A C 1
ATOM 769 O O . GLN A 1 99 ? -7.095 17.434 37.817 1.00 50.72 99 GLN A O 1
ATOM 774 N N . GLU A 1 100 ? -5.899 15.566 38.094 1.00 44.94 100 GLU A N 1
ATOM 775 C CA . GLU A 1 100 ? -5.671 15.785 39.531 1.00 44.94 100 GLU A CA 1
ATOM 776 C C . GLU A 1 100 ? -4.278 16.400 39.761 1.00 44.94 100 GLU A C 1
ATOM 778 O O . GLU A 1 100 ? -3.281 15.964 39.181 1.00 44.94 100 GLU A O 1
ATOM 783 N N . HIS A 1 101 ? -4.247 17.472 40.560 1.00 40.12 101 HIS A N 1
ATOM 784 C CA . HIS A 1 101 ? -3.094 18.339 40.823 1.00 40.12 101 HIS A CA 1
ATOM 785 C C . HIS A 1 101 ? -2.107 17.749 41.838 1.00 40.12 101 HIS A C 1
ATOM 787 O O . HIS A 1 101 ? -2.569 17.152 42.836 1.00 40.12 101 HIS A O 1
#

Sequence (101 aa):
MPLAAPIHCGSGHLRLALRGDDFLLYLWISNLALRLGAEVDAELERSRQLIAGIEAEEDVQLPPRDDAKIRANEEKELEDEDKARALRRSGGDTTDPDQEH